Protein AF-Q4E579-F1 (afdb_monomer_lite)

Sequence (137 aa):
MILGAWSAVASCQWCTFSLLRATMLAFCVLNAACAFLFAWMMDSTEMVVFRIPAIEHKWDLRVKAMACRRAGLFFIFFFFLILLAPLWNLLRDTFRLFLFRLRFCARRNCRKVVLRDQRRPLRWKESDSEIEEMLGR

pLDDT: mean 83.95, std 13.28, range [53.28, 98.12]

Structure (mmCIF, N/CA/C/O backbone):
data_AF-Q4E579-F1
#
_entry.id   AF-Q4E579-F1
#
loop_
_atom_site.group_PDB
_atom_site.id
_atom_site.type_symbol
_atom_site.label_atom_id
_atom_site.label_alt_id
_atom_site.label_comp_id
_atom_site.label_asym_id
_atom_site.label_entity_id
_atom_site.label_seq_id
_atom_site.pdbx_PDB_ins_code
_atom_site.Cartn_x
_atom_site.Cartn_y
_atom_site.Cartn_z
_atom_site.occupancy
_atom_site.B_iso_or_equiv
_atom_site.auth_seq_id
_atom_site.auth_comp_id
_atom_site.auth_asym_id
_atom_site.auth_atom_id
_atom_site.pdbx_PDB_model_num
ATOM 1 N N . MET A 1 1 ? -41.416 -2.999 -2.709 1.00 62.84 1 MET A N 1
ATOM 2 C CA . MET A 1 1 ? -40.436 -2.667 -3.773 1.00 62.84 1 MET A CA 1
ATOM 3 C C . MET A 1 1 ? -39.195 -1.921 -3.277 1.00 62.84 1 MET A C 1
ATOM 5 O O . MET A 1 1 ? -38.135 -2.170 -3.827 1.00 62.84 1 MET A O 1
ATOM 9 N N . ILE A 1 2 ? -39.269 -1.068 -2.243 1.00 79.19 2 ILE A N 1
ATOM 10 C CA . ILE A 1 2 ? -38.123 -0.239 -1.809 1.00 79.19 2 ILE A CA 1
ATOM 11 C C . ILE A 1 2 ? -36.899 -1.076 -1.382 1.00 79.19 2 ILE A C 1
ATOM 13 O O . ILE A 1 2 ? -35.799 -0.783 -1.834 1.00 79.19 2 ILE A O 1
ATOM 17 N N . LEU A 1 3 ? -37.067 -2.155 -0.602 1.00 78.69 3 LEU A N 1
ATOM 18 C CA . LEU A 1 3 ? -35.937 -2.981 -0.131 1.00 78.69 3 LEU A CA 1
ATOM 19 C C . LEU A 1 3 ? -35.057 -3.550 -1.263 1.00 78.69 3 LEU A C 1
ATOM 21 O O . LEU A 1 3 ? -33.838 -3.582 -1.121 1.00 78.69 3 LEU A O 1
ATOM 25 N N . GLY A 1 4 ? -35.660 -3.960 -2.386 1.00 77.31 4 GLY A N 1
ATOM 26 C CA . GLY A 1 4 ? -34.923 -4.542 -3.516 1.00 77.31 4 GLY A CA 1
ATOM 27 C C . GLY A 1 4 ? -34.052 -3.527 -4.264 1.00 77.31 4 GLY A C 1
ATOM 28 O O . GLY A 1 4 ? -32.985 -3.876 -4.768 1.00 77.31 4 GLY A O 1
ATOM 29 N N . ALA A 1 5 ? -34.458 -2.252 -4.286 1.00 78.31 5 ALA A N 1
ATOM 30 C CA . ALA A 1 5 ? -33.648 -1.186 -4.871 1.00 78.31 5 ALA A CA 1
ATOM 31 C C . ALA A 1 5 ? -32.374 -0.934 -4.045 1.00 78.31 5 ALA A C 1
ATOM 33 O O . ALA A 1 5 ? -31.290 -0.795 -4.611 1.00 78.31 5 ALA A O 1
ATOM 34 N N . TRP A 1 6 ? -32.469 -0.959 -2.710 1.00 80.81 6 TRP A N 1
ATOM 35 C CA . TRP A 1 6 ? -31.309 -0.760 -1.831 1.00 80.81 6 TRP A CA 1
ATOM 36 C C . TRP A 1 6 ? -30.276 -1.885 -1.944 1.00 80.81 6 TRP A C 1
ATOM 38 O O . TRP A 1 6 ? -29.079 -1.600 -1.960 1.00 80.81 6 TRP A O 1
ATOM 48 N N . SER A 1 7 ? -30.703 -3.146 -2.081 1.00 79.25 7 SER A N 1
ATOM 49 C CA . SER A 1 7 ? -29.767 -4.265 -2.265 1.00 79.25 7 SER A CA 1
ATOM 50 C C . SER A 1 7 ? -29.006 -4.178 -3.588 1.00 79.25 7 SER A C 1
ATOM 52 O O . SER A 1 7 ? -27.804 -4.442 -3.618 1.00 79.25 7 SER A O 1
ATOM 54 N N . ALA A 1 8 ? -29.674 -3.760 -4.670 1.00 80.38 8 ALA A N 1
ATOM 55 C CA . ALA A 1 8 ? -29.031 -3.583 -5.971 1.00 80.38 8 ALA A CA 1
ATOM 56 C C . ALA A 1 8 ? -27.984 -2.452 -5.940 1.00 80.38 8 ALA A C 1
ATOM 58 O O . ALA A 1 8 ? -26.863 -2.632 -6.420 1.00 80.38 8 ALA A O 1
ATOM 59 N N . VAL A 1 9 ? -28.314 -1.317 -5.308 1.00 80.19 9 VAL A N 1
ATOM 60 C CA . VAL A 1 9 ? -27.379 -0.190 -5.140 1.00 80.19 9 VAL A CA 1
ATOM 61 C C . VAL A 1 9 ? -26.180 -0.591 -4.283 1.00 80.19 9 VAL A C 1
ATOM 63 O O . VAL A 1 9 ? -25.042 -0.318 -4.666 1.00 80.19 9 VAL A O 1
ATOM 66 N N . ALA A 1 10 ? -26.411 -1.287 -3.164 1.00 79.12 10 ALA A N 1
ATOM 67 C CA . ALA A 1 10 ? -25.335 -1.752 -2.297 1.00 79.12 10 ALA A CA 1
ATOM 68 C C . ALA A 1 10 ? -24.388 -2.701 -3.047 1.00 79.12 10 ALA A C 1
ATOM 70 O O . ALA A 1 10 ? -23.177 -2.492 -3.027 1.00 79.12 10 ALA A O 1
ATOM 71 N N . SER A 1 11 ? -24.920 -3.696 -3.767 1.00 80.12 11 SER A N 1
ATOM 72 C CA . SER A 1 11 ? -24.097 -4.631 -4.546 1.00 80.12 11 SER A CA 1
ATOM 73 C C . SER A 1 11 ? -23.243 -3.911 -5.592 1.00 80.12 11 SER A C 1
ATOM 75 O O . SER A 1 11 ? -22.065 -4.227 -5.742 1.00 80.12 11 SER A O 1
ATOM 77 N N . CYS A 1 12 ? -23.804 -2.910 -6.277 1.00 80.94 12 CYS A N 1
ATOM 78 C CA . CYS A 1 12 ? -23.068 -2.118 -7.260 1.00 80.94 12 CYS A CA 1
ATOM 79 C C . CYS A 1 12 ? -21.911 -1.333 -6.614 1.00 80.94 12 CYS A C 1
ATOM 81 O O . CYS A 1 12 ? -20.792 -1.354 -7.124 1.00 80.94 12 CYS A O 1
ATOM 83 N N . GLN A 1 13 ? -22.143 -0.709 -5.452 1.00 82.25 13 GLN A N 1
ATOM 84 C CA . GLN A 1 13 ? -21.100 0.007 -4.705 1.00 82.25 13 GLN A CA 1
ATOM 85 C C . GLN A 1 13 ? -19.973 -0.916 -4.222 1.00 82.25 13 GLN A C 1
ATOM 87 O O . GLN A 1 13 ? -18.801 -0.547 -4.284 1.00 82.25 13 GLN A O 1
ATOM 92 N N . TRP A 1 14 ? -20.303 -2.131 -3.776 1.00 80.75 14 TRP A N 1
ATOM 93 C CA . TRP A 1 14 ? -19.296 -3.123 -3.397 1.00 80.75 14 TRP A CA 1
ATOM 94 C C . TRP A 1 14 ? -18.440 -3.551 -4.593 1.00 80.75 14 TRP A C 1
ATOM 96 O O . TRP A 1 14 ? -17.214 -3.615 -4.475 1.00 80.75 14 TRP A O 1
ATOM 106 N N . CYS A 1 15 ? -19.059 -3.783 -5.755 1.00 82.31 15 CYS A N 1
ATOM 107 C CA . CYS A 1 15 ? -18.339 -4.123 -6.980 1.00 82.31 15 CYS A CA 1
ATOM 108 C C . CYS A 1 15 ? -17.401 -2.994 -7.432 1.00 82.31 15 CYS A C 1
ATOM 110 O O . CYS A 1 15 ? -16.233 -3.261 -7.721 1.00 82.31 15 CYS A O 1
ATOM 112 N N . THR A 1 16 ? -17.866 -1.740 -7.455 1.00 82.44 16 THR A N 1
ATOM 113 C CA . THR A 1 16 ? -17.032 -0.597 -7.871 1.00 82.44 16 THR A CA 1
ATOM 114 C C . THR A 1 16 ? -15.882 -0.350 -6.903 1.00 82.44 16 THR A C 1
ATOM 116 O O . THR A 1 16 ? -14.752 -0.139 -7.343 1.00 82.44 16 THR A O 1
ATOM 119 N N . PHE A 1 17 ? -16.126 -0.458 -5.594 1.00 85.19 17 PHE A N 1
ATOM 120 C CA . PHE A 1 17 ? -15.079 -0.351 -4.583 1.00 85.19 17 PHE A CA 1
ATOM 121 C C . PHE A 1 17 ? -14.033 -1.465 -4.723 1.00 85.19 17 PHE A C 1
ATOM 123 O O . PHE A 1 17 ? -12.832 -1.198 -4.666 1.00 85.19 17 PHE A O 1
ATOM 130 N N . SER A 1 18 ? -14.474 -2.705 -4.959 1.00 88.00 18 SER A N 1
ATOM 131 C CA . SER A 1 18 ? -13.577 -3.846 -5.158 1.00 88.00 18 SER A CA 1
ATOM 132 C C . SER A 1 18 ? -12.724 -3.691 -6.419 1.00 88.00 18 SER A C 1
ATOM 134 O O . SER A 1 18 ? -11.516 -3.931 -6.373 1.00 88.00 18 SER A O 1
ATOM 136 N N . LEU A 1 19 ? -13.323 -3.249 -7.529 1.00 91.56 19 LEU A N 1
ATOM 137 C CA . LEU A 1 19 ? -12.607 -3.028 -8.784 1.00 91.56 19 LEU A CA 1
ATOM 138 C C . LEU A 1 19 ? -11.583 -1.896 -8.649 1.00 91.56 19 LEU A C 1
ATOM 140 O O . LEU A 1 19 ? -10.418 -2.094 -8.978 1.00 91.56 19 LEU A O 1
ATOM 144 N N . LEU A 1 20 ? -11.990 -0.741 -8.110 1.00 92.00 20 LEU A N 1
ATOM 145 C CA . LEU A 1 20 ? -11.102 0.406 -7.893 1.00 92.00 20 LEU A CA 1
ATOM 146 C C . LEU A 1 20 ? -9.923 0.045 -6.984 1.00 92.00 20 LEU A C 1
ATOM 148 O O . LEU A 1 20 ? -8.787 0.457 -7.204 1.00 92.00 20 LEU A O 1
ATOM 152 N N . ARG A 1 21 ? -10.179 -0.754 -5.951 1.00 91.12 21 ARG A N 1
ATOM 153 C CA . ARG A 1 21 ? -9.133 -1.248 -5.062 1.00 91.12 21 ARG A CA 1
ATOM 154 C C . ARG A 1 21 ? -8.159 -2.166 -5.798 1.00 91.12 21 ARG A C 1
ATOM 156 O O . ARG A 1 21 ? -6.953 -2.014 -5.626 1.00 91.12 21 ARG A O 1
ATOM 163 N N . ALA A 1 22 ? -8.661 -3.102 -6.602 1.00 93.56 22 ALA A N 1
ATOM 164 C CA . ALA A 1 22 ? -7.822 -4.009 -7.377 1.00 93.56 22 ALA A CA 1
ATOM 165 C C . ALA A 1 22 ? -6.952 -3.252 -8.393 1.00 93.56 22 ALA A C 1
ATOM 167 O O . ALA A 1 22 ? -5.756 -3.525 -8.487 1.00 93.56 22 ALA A O 1
ATOM 168 N N . THR A 1 23 ? -7.512 -2.259 -9.094 1.00 97.19 23 THR A N 1
ATOM 169 C CA . THR A 1 23 ? -6.754 -1.434 -10.047 1.00 97.19 23 THR A CA 1
ATOM 170 C C . THR A 1 23 ? -5.695 -0.586 -9.352 1.00 97.19 23 THR A C 1
ATOM 172 O O . THR A 1 23 ? -4.570 -0.520 -9.839 1.00 97.19 23 THR A O 1
ATOM 175 N N . MET A 1 24 ? -5.998 -0.007 -8.186 1.00 96.44 24 MET A N 1
ATOM 176 C CA . MET A 1 24 ? -5.016 0.735 -7.388 1.00 96.44 24 MET A CA 1
ATOM 177 C C . MET A 1 24 ? -3.883 -0.165 -6.877 1.00 96.44 24 MET A C 1
ATOM 179 O O . MET A 1 24 ? -2.718 0.215 -6.956 1.00 96.44 24 MET A O 1
ATOM 183 N N . LEU A 1 25 ? -4.194 -1.378 -6.406 1.00 97.00 25 LEU A N 1
ATOM 184 C CA . LEU A 1 25 ? -3.173 -2.347 -5.994 1.00 97.00 25 LEU A CA 1
ATOM 185 C C . LEU A 1 25 ? -2.287 -2.762 -7.176 1.00 97.00 25 LEU A C 1
ATOM 187 O O . LEU A 1 25 ? -1.063 -2.741 -7.050 1.00 97.00 25 LEU A O 1
ATOM 191 N N . ALA A 1 26 ? -2.884 -3.080 -8.329 1.00 97.62 26 ALA A N 1
ATOM 192 C CA . ALA A 1 26 ? -2.145 -3.413 -9.546 1.00 97.62 26 ALA A CA 1
ATOM 193 C C . ALA A 1 26 ? -1.259 -2.245 -10.007 1.00 97.62 26 ALA A C 1
ATOM 195 O O . ALA A 1 26 ? -0.090 -2.449 -10.330 1.00 97.62 26 ALA A O 1
ATOM 196 N N . PHE A 1 27 ? -1.780 -1.016 -9.961 1.00 97.75 27 PHE A N 1
ATOM 197 C CA . PHE A 1 27 ? -1.025 0.196 -10.259 1.00 97.75 27 PHE A CA 1
ATOM 198 C C . PHE A 1 27 ? 0.180 0.354 -9.325 1.00 97.75 27 PHE A C 1
ATOM 200 O O . PHE A 1 27 ? 1.288 0.585 -9.807 1.00 97.75 27 PHE A O 1
ATOM 207 N N . CYS A 1 28 ? 0.012 0.179 -8.010 1.00 97.94 28 CYS A N 1
ATOM 208 C CA . CYS A 1 28 ? 1.127 0.238 -7.062 1.00 97.94 28 CYS A CA 1
ATOM 209 C C . CYS A 1 28 ? 2.188 -0.834 -7.346 1.00 97.94 28 CYS A C 1
ATOM 211 O O . CYS A 1 28 ? 3.375 -0.515 -7.350 1.00 97.94 28 CYS A O 1
ATOM 213 N N . VAL A 1 29 ? 1.780 -2.079 -7.618 1.00 97.69 29 VAL A N 1
ATOM 214 C CA . VAL A 1 29 ? 2.710 -3.180 -7.926 1.00 97.69 29 VAL A CA 1
ATOM 215 C C . VAL A 1 29 ? 3.496 -2.895 -9.204 1.00 97.69 29 VAL A C 1
ATOM 217 O O . VAL A 1 29 ? 4.721 -2.999 -9.196 1.00 97.69 29 VAL A O 1
ATOM 220 N N . LEU A 1 30 ? 2.817 -2.485 -10.279 1.00 98.12 30 LEU 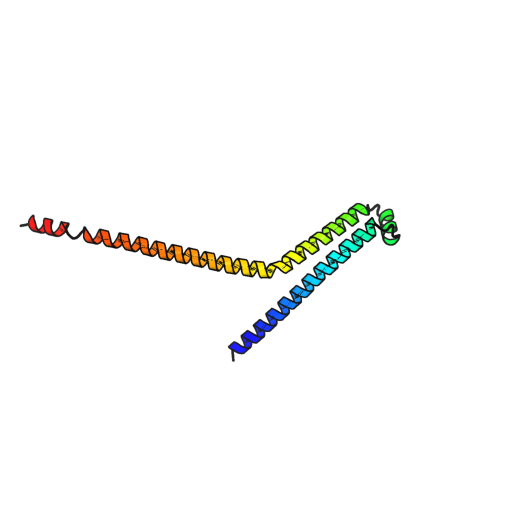A N 1
ATOM 221 C CA . LEU A 1 30 ? 3.463 -2.156 -11.550 1.00 98.12 30 LEU A CA 1
ATOM 222 C C . LEU A 1 30 ? 4.441 -0.989 -11.397 1.00 98.12 30 LEU A C 1
ATOM 224 O O . LEU A 1 30 ? 5.575 -1.086 -11.854 1.00 98.12 30 LEU A O 1
ATOM 228 N N . ASN A 1 31 ? 4.049 0.087 -10.712 1.00 98.00 31 ASN A N 1
ATOM 229 C CA . ASN A 1 31 ? 4.937 1.230 -10.501 1.00 98.00 31 ASN A CA 1
ATOM 230 C C . ASN A 1 31 ? 6.131 0.883 -9.609 1.00 98.00 31 ASN A C 1
ATOM 232 O O . ASN A 1 31 ? 7.244 1.315 -9.901 1.00 98.00 31 ASN A O 1
ATOM 236 N N . ALA A 1 32 ? 5.931 0.083 -8.557 1.00 97.88 32 ALA A N 1
ATOM 237 C CA . ALA A 1 32 ? 7.031 -0.405 -7.735 1.00 97.88 32 ALA A CA 1
ATOM 238 C C . ALA A 1 32 ? 8.011 -1.234 -8.578 1.00 97.88 32 ALA A C 1
ATOM 240 O O . ALA A 1 32 ? 9.206 -0.943 -8.582 1.00 97.88 32 ALA A O 1
ATOM 241 N N . ALA A 1 33 ? 7.507 -2.211 -9.339 1.00 97.88 33 ALA A N 1
ATOM 242 C CA . ALA A 1 33 ? 8.318 -3.058 -10.208 1.00 97.88 33 ALA A CA 1
ATOM 243 C C . ALA A 1 33 ? 9.087 -2.235 -11.252 1.00 97.88 33 ALA A C 1
ATOM 245 O O . ALA A 1 33 ? 10.306 -2.364 -11.346 1.00 97.88 33 ALA A O 1
ATOM 246 N N . CYS A 1 34 ? 8.413 -1.335 -11.971 1.00 97.94 34 CYS A N 1
ATOM 247 C CA . CYS A 1 34 ? 9.051 -0.440 -12.935 1.00 97.94 34 CYS A CA 1
ATOM 248 C C . CYS A 1 34 ? 10.122 0.435 -12.275 1.00 97.94 34 CYS A C 1
ATOM 250 O O . CYS A 1 34 ? 11.218 0.554 -12.811 1.00 97.94 34 CYS A O 1
ATOM 252 N N . ALA A 1 35 ? 9.856 1.009 -11.099 1.00 96.94 35 ALA A N 1
ATOM 253 C CA . ALA A 1 35 ? 10.828 1.838 -10.391 1.00 96.94 35 ALA A CA 1
ATOM 254 C C . ALA A 1 35 ? 12.086 1.047 -9.990 1.00 96.94 35 ALA A C 1
ATOM 256 O O . ALA A 1 35 ? 13.203 1.541 -10.157 1.00 96.94 35 ALA A O 1
ATOM 257 N N . PHE A 1 36 ? 11.933 -0.195 -9.516 1.00 96.00 36 PHE A N 1
ATOM 258 C CA . PHE A 1 36 ? 13.076 -1.064 -9.222 1.00 96.00 36 PHE A CA 1
ATOM 259 C C . PHE A 1 36 ? 13.811 -1.514 -10.482 1.00 96.00 36 PHE A C 1
ATOM 261 O O . PHE A 1 36 ? 15.038 -1.528 -10.466 1.00 96.00 36 PHE A O 1
ATOM 268 N N . LEU A 1 37 ? 13.100 -1.818 -11.571 1.00 95.25 37 LEU A N 1
ATOM 269 C CA . LEU A 1 37 ? 13.716 -2.143 -12.857 1.00 95.25 37 LEU A CA 1
ATOM 270 C C . LEU A 1 37 ? 14.512 -0.958 -13.404 1.00 95.25 37 LEU A C 1
ATOM 272 O O . LEU A 1 37 ? 15.656 -1.139 -13.799 1.00 95.25 37 LEU A O 1
ATOM 276 N N . PHE A 1 38 ? 13.971 0.262 -13.363 1.00 94.25 38 PHE A N 1
ATOM 277 C CA . PHE A 1 38 ? 14.702 1.462 -13.770 1.00 94.25 38 PHE A CA 1
ATOM 278 C C . PHE A 1 38 ? 15.926 1.713 -12.893 1.00 94.25 38 PHE A C 1
ATOM 280 O O . PHE A 1 38 ? 17.000 1.986 -13.420 1.00 94.25 38 PHE A O 1
ATOM 287 N N . ALA A 1 39 ? 15.798 1.580 -11.570 1.00 94.25 39 ALA A N 1
ATOM 288 C CA . ALA A 1 39 ? 16.941 1.694 -10.669 1.00 94.25 39 ALA A CA 1
ATOM 289 C C . ALA A 1 39 ? 18.007 0.627 -10.947 1.00 94.25 39 ALA A C 1
ATOM 291 O O . ALA A 1 39 ? 19.195 0.933 -10.956 1.00 94.25 39 ALA A O 1
ATOM 292 N N . TRP A 1 40 ? 17.589 -0.617 -11.183 1.00 93.38 40 TRP A N 1
ATOM 293 C CA . TRP A 1 40 ? 18.487 -1.721 -11.498 1.00 93.38 40 TRP A CA 1
ATOM 294 C C . TRP A 1 40 ? 19.192 -1.512 -12.836 1.00 93.38 40 TRP A C 1
ATOM 296 O O . TRP A 1 40 ? 20.408 -1.658 -12.899 1.00 93.38 40 TRP A O 1
ATOM 306 N N . MET A 1 41 ? 18.463 -1.099 -13.875 1.00 92.12 41 MET A N 1
ATOM 307 C CA . MET A 1 41 ? 19.047 -0.755 -15.169 1.00 92.12 41 MET A CA 1
ATOM 308 C C . MET A 1 41 ? 20.047 0.396 -15.033 1.00 92.12 41 MET A C 1
ATOM 310 O O . MET A 1 41 ? 21.153 0.282 -15.546 1.00 92.12 41 MET A O 1
ATOM 314 N N . MET A 1 42 ? 19.722 1.461 -14.295 1.00 90.00 42 MET A N 1
ATOM 315 C CA . MET A 1 42 ? 20.655 2.574 -14.076 1.00 90.00 42 MET A CA 1
ATOM 316 C C . MET A 1 42 ? 21.930 2.164 -13.321 1.00 90.00 42 MET A C 1
ATOM 318 O O . MET A 1 42 ? 22.992 2.706 -13.608 1.00 90.00 42 MET A O 1
ATOM 322 N N . ASP A 1 43 ? 21.838 1.224 -12.376 1.00 88.69 43 ASP A N 1
ATOM 323 C CA . ASP A 1 43 ? 22.987 0.802 -11.565 1.00 88.69 43 ASP A CA 1
ATOM 324 C C . ASP A 1 43 ? 23.826 -0.309 -12.204 1.00 88.69 43 ASP A C 1
ATOM 326 O O . ASP A 1 43 ? 25.045 -0.321 -12.057 1.00 88.69 43 ASP A O 1
ATOM 330 N N . SER A 1 44 ? 23.180 -1.283 -12.846 1.00 86.31 44 SER A N 1
ATOM 331 C CA . SER A 1 44 ? 23.844 -2.495 -13.351 1.00 86.31 44 SER A CA 1
ATOM 332 C C . SER A 1 44 ? 24.236 -2.385 -14.810 1.00 86.31 44 SER A C 1
ATOM 334 O O . SER A 1 44 ? 25.148 -3.078 -15.251 1.00 86.31 44 SER A O 1
ATOM 336 N N . THR A 1 45 ? 23.533 -1.554 -15.577 1.00 76.50 45 THR A N 1
ATOM 337 C CA . THR A 1 45 ? 23.768 -1.457 -17.010 1.00 76.50 45 THR A CA 1
ATOM 338 C C . THR A 1 45 ? 24.330 -0.086 -17.339 1.00 76.50 45 THR A C 1
ATOM 340 O O . THR A 1 45 ? 23.677 0.934 -17.138 1.00 76.50 45 THR A O 1
ATOM 343 N N . GLU A 1 46 ? 25.522 -0.049 -17.932 1.00 73.31 46 GLU A N 1
ATOM 344 C CA . GLU A 1 46 ? 26.025 1.143 -18.624 1.00 73.31 46 GLU A CA 1
ATOM 345 C C . GLU A 1 46 ? 25.283 1.346 -19.959 1.00 73.31 46 GLU A C 1
ATOM 347 O O . GLU A 1 46 ? 25.881 1.630 -20.998 1.00 73.31 46 GLU A O 1
ATOM 352 N N . MET A 1 47 ? 23.959 1.147 -19.960 1.00 81.94 47 MET A N 1
ATOM 353 C CA . MET A 1 47 ? 23.147 1.282 -21.155 1.00 81.94 47 MET A CA 1
ATOM 354 C C . MET A 1 47 ? 23.291 2.698 -21.705 1.00 81.94 47 MET A C 1
ATOM 356 O O . MET A 1 47 ? 23.061 3.695 -21.015 1.00 81.94 47 MET A O 1
ATOM 360 N N . VAL A 1 48 ? 23.634 2.769 -22.992 1.00 85.12 48 VAL A N 1
ATOM 361 C CA . VAL A 1 48 ? 23.871 4.018 -23.727 1.00 85.12 48 VAL A CA 1
ATOM 362 C C . VAL A 1 48 ? 22.676 4.974 -23.606 1.00 85.12 48 VAL A C 1
ATOM 364 O O . VAL A 1 48 ? 22.868 6.181 -23.483 1.00 85.12 48 VAL A O 1
ATOM 367 N N . VAL A 1 49 ? 21.456 4.426 -23.525 1.00 87.69 49 VAL A N 1
ATOM 368 C CA . VAL A 1 49 ? 20.196 5.173 -23.357 1.00 87.69 49 VAL A CA 1
ATOM 369 C C . VAL A 1 49 ? 20.180 6.034 -22.089 1.00 87.69 49 VAL A C 1
ATOM 371 O O . VAL A 1 49 ? 19.657 7.142 -22.119 1.00 87.69 49 VAL A O 1
ATOM 374 N N . PHE A 1 50 ? 20.774 5.570 -20.985 1.00 87.50 50 PHE A N 1
ATOM 375 C CA . PHE A 1 50 ? 20.883 6.365 -19.756 1.00 87.50 50 PHE A CA 1
ATOM 376 C C . PHE A 1 50 ? 22.166 7.196 -19.718 1.00 87.50 50 PHE A C 1
ATOM 378 O O . PHE A 1 50 ? 22.181 8.277 -19.132 1.00 87.50 50 PHE A O 1
ATOM 385 N N . ARG A 1 51 ? 23.235 6.723 -20.369 1.00 85.75 51 ARG A N 1
ATOM 386 C CA . ARG A 1 51 ? 24.547 7.376 -20.348 1.00 85.75 51 ARG A CA 1
ATOM 387 C C . ARG A 1 51 ? 24.587 8.673 -21.156 1.00 85.75 51 ARG A C 1
ATOM 389 O O . ARG A 1 51 ? 25.165 9.639 -20.669 1.00 85.75 51 ARG A O 1
ATOM 396 N N . ILE A 1 52 ? 23.983 8.716 -22.349 1.00 88.81 52 ILE A N 1
ATOM 397 C CA . ILE A 1 52 ? 23.994 9.929 -23.189 1.00 88.81 52 ILE A CA 1
ATOM 398 C C . ILE A 1 52 ? 23.323 11.106 -22.453 1.00 88.81 52 ILE A C 1
ATOM 400 O O . ILE A 1 52 ? 24.011 12.104 -22.230 1.00 88.81 52 ILE A O 1
ATOM 404 N N . PRO A 1 53 ? 22.070 10.990 -21.955 1.00 88.06 53 PRO A N 1
ATOM 405 C CA . PRO A 1 53 ? 21.436 12.078 -21.208 1.00 88.06 53 PRO A CA 1
ATOM 406 C C . PRO A 1 53 ? 22.157 12.396 -19.896 1.00 88.06 53 PRO A C 1
ATOM 408 O O . PRO A 1 53 ? 22.178 13.546 -19.462 1.00 88.06 53 PRO A O 1
ATOM 411 N N . ALA A 1 54 ? 22.761 11.394 -19.246 1.00 89.50 54 ALA A N 1
ATOM 412 C CA . ALA A 1 54 ? 23.522 11.622 -18.024 1.00 89.50 54 ALA A CA 1
ATOM 413 C C . ALA A 1 54 ? 24.772 12.475 -18.262 1.00 89.50 54 ALA A C 1
ATOM 415 O O . ALA A 1 54 ? 25.059 13.355 -17.455 1.00 89.50 54 ALA A O 1
ATOM 416 N N . ILE A 1 55 ? 25.490 12.262 -19.368 1.00 90.94 55 ILE A N 1
ATOM 417 C CA . ILE A 1 55 ? 26.646 13.089 -19.736 1.00 90.94 55 ILE A CA 1
ATOM 418 C C . ILE A 1 55 ? 26.181 14.485 -20.162 1.00 90.94 55 ILE A C 1
ATOM 420 O O . ILE A 1 55 ? 26.720 15.478 -19.673 1.00 90.94 55 ILE A O 1
ATOM 424 N N . GLU A 1 56 ? 25.158 14.565 -21.016 1.00 94.75 56 GLU A N 1
ATOM 425 C CA . GLU A 1 56 ? 24.627 15.829 -21.541 1.00 94.75 56 GLU A CA 1
ATOM 426 C C . GLU A 1 56 ? 24.108 16.748 -20.425 1.00 94.75 56 GLU A C 1
ATOM 428 O O . GLU A 1 56 ? 24.437 17.933 -20.378 1.00 94.75 56 GLU A O 1
ATOM 433 N N . HIS A 1 57 ? 23.368 16.191 -19.465 1.00 92.81 57 HIS A N 1
ATOM 434 C CA . HIS A 1 57 ? 22.808 16.944 -18.342 1.00 92.81 57 HIS A CA 1
ATOM 435 C C . HIS A 1 57 ? 23.651 16.889 -17.063 1.00 92.81 57 HIS A C 1
ATOM 437 O O . HIS A 1 57 ? 23.211 17.390 -16.024 1.00 92.81 57 HIS A O 1
ATOM 443 N N . LYS A 1 58 ? 24.849 16.286 -17.111 1.00 92.19 58 LYS A N 1
ATOM 444 C CA . LYS A 1 58 ? 25.724 16.059 -15.944 1.00 92.19 58 LYS A CA 1
ATOM 445 C C . LYS A 1 58 ? 24.980 15.415 -14.765 1.00 92.19 58 LYS A C 1
ATOM 447 O O . LYS A 1 58 ? 25.186 15.780 -13.607 1.00 92.19 58 LYS A O 1
ATOM 452 N N . TRP A 1 59 ? 24.064 14.492 -15.052 1.00 89.50 59 TRP A N 1
ATOM 453 C CA . TRP A 1 59 ? 23.320 13.784 -14.019 1.00 89.50 59 TRP A CA 1
ATOM 454 C C . TRP A 1 59 ? 24.157 12.668 -13.414 1.00 89.50 59 TRP A C 1
ATOM 456 O O . TRP A 1 59 ? 24.744 11.852 -14.121 1.00 89.50 59 TRP A O 1
ATOM 466 N N . ASP A 1 60 ? 24.120 12.575 -12.089 1.00 90.88 60 ASP A N 1
ATOM 467 C CA . ASP A 1 60 ? 24.604 11.396 -11.389 1.00 90.88 60 ASP A CA 1
ATOM 468 C C . ASP A 1 60 ? 23.534 10.292 -11.438 1.00 90.88 60 ASP A C 1
ATOM 470 O O . ASP A 1 60 ? 22.485 10.368 -10.780 1.00 90.88 60 ASP A O 1
ATOM 474 N N . LEU A 1 61 ? 23.801 9.257 -12.239 1.00 89.75 61 LEU A N 1
ATOM 475 C CA . LEU A 1 61 ? 22.920 8.099 -12.390 1.00 89.75 61 LEU A CA 1
ATOM 476 C C . LEU A 1 61 ? 22.687 7.369 -11.064 1.00 89.75 61 LEU A C 1
ATOM 478 O O . LEU A 1 61 ? 21.574 6.900 -10.834 1.00 89.75 61 LEU A O 1
ATOM 482 N N . ARG A 1 62 ? 23.665 7.346 -10.147 1.00 90.06 62 ARG A N 1
ATOM 483 C CA . ARG A 1 62 ? 23.510 6.684 -8.840 1.00 90.06 62 ARG A CA 1
ATOM 484 C C . ARG A 1 62 ? 22.478 7.397 -7.977 1.00 90.06 62 ARG A C 1
ATOM 486 O O . ARG A 1 62 ? 21.651 6.759 -7.323 1.00 90.06 62 ARG A O 1
ATOM 493 N N . VAL A 1 63 ? 22.482 8.730 -8.004 1.00 93.31 63 VAL A N 1
ATOM 494 C CA . VAL A 1 63 ? 21.498 9.548 -7.279 1.00 93.31 63 VAL A CA 1
ATOM 495 C C . VAL A 1 63 ? 20.093 9.317 -7.843 1.00 93.31 63 VAL A C 1
ATOM 497 O O . VAL A 1 63 ? 19.138 9.138 -7.083 1.00 93.31 63 VAL A O 1
ATOM 500 N N . LYS A 1 64 ? 19.954 9.251 -9.173 1.00 91.88 64 LYS A N 1
ATOM 501 C CA . LYS A 1 64 ? 18.673 8.968 -9.843 1.00 91.88 64 LYS A CA 1
ATOM 50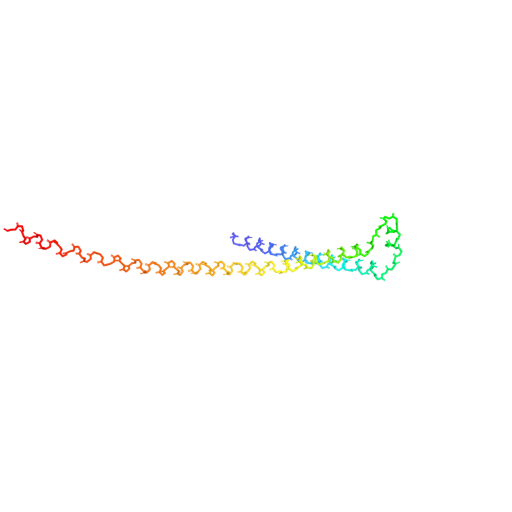2 C C . LYS A 1 64 ? 18.179 7.543 -9.584 1.00 91.88 64 LYS A C 1
ATOM 504 O O . LYS A 1 64 ? 16.993 7.360 -9.300 1.00 91.88 64 LYS A O 1
ATOM 509 N N . ALA A 1 65 ? 19.068 6.554 -9.596 1.00 93.56 65 ALA A N 1
ATOM 510 C CA . ALA A 1 65 ? 18.743 5.177 -9.245 1.00 93.56 65 ALA A CA 1
ATOM 511 C C . ALA A 1 65 ? 18.259 5.073 -7.792 1.00 93.56 65 ALA A C 1
ATOM 513 O O . ALA A 1 65 ? 17.232 4.448 -7.519 1.00 93.56 65 ALA A O 1
ATOM 514 N N . MET A 1 66 ? 18.926 5.758 -6.856 1.00 95.25 66 MET A N 1
ATOM 515 C CA . MET A 1 66 ? 18.483 5.831 -5.462 1.00 95.25 66 MET A CA 1
ATOM 516 C C . MET A 1 66 ? 17.104 6.495 -5.329 1.00 95.25 66 MET A C 1
ATOM 518 O O . MET A 1 66 ? 16.263 6.009 -4.569 1.00 95.25 66 MET A O 1
ATOM 522 N N . ALA A 1 67 ? 16.836 7.560 -6.089 1.00 96.06 67 ALA A N 1
ATOM 523 C CA . ALA A 1 67 ? 15.517 8.189 -6.130 1.00 96.06 67 ALA A CA 1
ATOM 524 C C . ALA A 1 67 ? 14.437 7.231 -6.666 1.00 96.06 67 ALA A C 1
ATOM 526 O O . ALA A 1 67 ? 13.368 7.131 -6.063 1.00 96.06 67 ALA A O 1
ATOM 527 N N . CYS A 1 68 ? 14.729 6.462 -7.722 1.00 95.75 68 CYS A N 1
ATOM 528 C CA . CYS A 1 68 ? 13.825 5.424 -8.229 1.00 95.75 68 CYS A CA 1
ATOM 529 C C . CYS A 1 68 ? 13.554 4.331 -7.188 1.00 95.75 68 CYS A C 1
ATOM 531 O O . CYS A 1 68 ? 12.398 3.979 -6.969 1.00 95.75 68 CYS A O 1
ATOM 533 N N . ARG A 1 69 ? 14.573 3.849 -6.462 1.00 96.81 69 ARG A N 1
ATOM 534 C CA . ARG A 1 69 ? 14.361 2.892 -5.358 1.00 96.81 69 ARG A CA 1
ATOM 535 C C . ARG A 1 69 ? 13.439 3.452 -4.283 1.00 96.81 69 ARG A C 1
ATOM 537 O O . ARG A 1 69 ? 12.529 2.759 -3.838 1.00 96.81 69 ARG A O 1
ATOM 544 N N . ARG A 1 70 ? 13.650 4.709 -3.878 1.00 96.88 70 ARG A N 1
ATOM 545 C CA . ARG A 1 70 ? 12.785 5.381 -2.897 1.00 96.88 70 ARG A CA 1
ATOM 546 C C . ARG A 1 70 ? 11.350 5.501 -3.406 1.00 96.88 70 ARG A C 1
ATOM 548 O O . ARG A 1 70 ? 10.433 5.193 -2.654 1.00 96.88 70 ARG A O 1
ATOM 555 N N . ALA A 1 71 ? 11.150 5.871 -4.671 1.00 97.19 71 ALA A N 1
ATOM 556 C CA . ALA A 1 71 ? 9.825 5.883 -5.291 1.00 97.19 71 ALA A CA 1
ATOM 557 C C . ALA A 1 71 ? 9.167 4.492 -5.252 1.00 97.19 71 ALA A C 1
ATOM 559 O O . ALA A 1 71 ? 8.016 4.372 -4.838 1.00 97.19 71 ALA A O 1
ATOM 560 N N . GLY A 1 72 ? 9.915 3.432 -5.579 1.00 97.69 72 GLY A N 1
ATOM 561 C CA . GLY A 1 72 ? 9.449 2.048 -5.459 1.00 97.69 72 GLY A CA 1
ATOM 562 C C . GLY A 1 72 ? 9.013 1.680 -4.036 1.00 97.69 72 GLY A C 1
ATOM 563 O O . GLY A 1 72 ? 7.941 1.104 -3.851 1.00 97.69 72 GLY A O 1
ATOM 564 N N . LEU A 1 73 ? 9.782 2.082 -3.017 1.00 97.25 73 LEU A N 1
ATOM 565 C CA . LEU A 1 73 ? 9.416 1.888 -1.608 1.00 97.25 73 LEU A CA 1
ATOM 566 C C . LEU A 1 73 ? 8.129 2.634 -1.224 1.00 97.25 73 LEU A C 1
ATOM 568 O O . LEU A 1 73 ? 7.307 2.076 -0.499 1.00 97.25 73 LEU A O 1
ATOM 572 N N . PHE A 1 74 ? 7.913 3.853 -1.729 1.00 97.62 74 PHE A N 1
ATOM 573 C CA . PHE A 1 74 ? 6.654 4.572 -1.508 1.00 97.62 74 PHE A CA 1
ATOM 574 C C . PHE A 1 74 ? 5.459 3.836 -2.122 1.00 97.62 74 PHE A C 1
ATOM 576 O O . PHE A 1 74 ? 4.422 3.723 -1.472 1.00 97.62 74 PHE A O 1
ATOM 583 N N . PHE A 1 75 ? 5.597 3.272 -3.325 1.00 97.69 75 PHE A N 1
ATOM 584 C CA . PHE A 1 75 ? 4.531 2.463 -3.924 1.00 97.69 75 PHE A CA 1
ATOM 585 C C . PHE A 1 75 ? 4.252 1.174 -3.144 1.00 97.69 75 PHE A C 1
ATOM 587 O O . PHE A 1 75 ? 3.087 0.812 -2.988 1.00 97.69 75 PHE A O 1
ATOM 594 N N . ILE A 1 76 ? 5.280 0.522 -2.591 1.00 97.25 76 ILE A N 1
ATOM 595 C CA . ILE A 1 76 ? 5.107 -0.621 -1.678 1.00 97.25 76 ILE A CA 1
ATOM 596 C C . ILE A 1 76 ? 4.363 -0.189 -0.407 1.00 97.25 76 ILE A C 1
ATOM 598 O O . ILE A 1 76 ? 3.432 -0.861 0.035 1.00 97.25 76 ILE A O 1
ATOM 602 N N . PHE A 1 77 ? 4.733 0.949 0.176 1.00 97.62 77 PHE A N 1
ATOM 603 C CA . PHE A 1 77 ? 4.049 1.483 1.348 1.00 97.62 77 PHE A CA 1
ATOM 604 C C . PHE A 1 77 ? 2.571 1.786 1.055 1.00 97.62 77 PHE A C 1
ATOM 606 O O . PHE A 1 77 ? 1.695 1.355 1.807 1.00 97.62 77 PHE A O 1
ATOM 613 N N . PHE A 1 78 ? 2.269 2.445 -0.069 1.00 96.75 78 PHE A N 1
ATOM 614 C CA . PHE A 1 78 ? 0.889 2.680 -0.499 1.00 96.75 78 PHE A CA 1
ATOM 615 C C . PHE A 1 78 ? 0.129 1.382 -0.765 1.00 96.75 78 PHE A C 1
ATOM 617 O O . PHE A 1 78 ? -1.033 1.279 -0.375 1.00 96.75 78 PHE A O 1
ATOM 624 N N . PHE A 1 79 ? 0.777 0.373 -1.351 1.00 96.81 79 PHE A N 1
ATOM 625 C CA . PHE A 1 79 ? 0.188 -0.951 -1.525 1.00 96.81 79 PHE A CA 1
ATOM 626 C C . PHE A 1 79 ? -0.269 -1.534 -0.183 1.00 96.81 79 PHE A C 1
ATOM 628 O O . PHE A 1 79 ? -1.420 -1.952 -0.065 1.00 96.81 79 PHE A O 1
ATOM 635 N N . PHE A 1 80 ? 0.579 -1.495 0.851 1.00 96.94 80 PHE A N 1
ATOM 636 C CA . PHE A 1 80 ? 0.203 -1.965 2.186 1.00 96.94 80 PHE A CA 1
ATOM 637 C C . PHE A 1 80 ? -0.905 -1.125 2.818 1.00 96.94 80 PHE A C 1
ATOM 639 O O . PHE A 1 80 ? -1.820 -1.694 3.408 1.00 96.94 80 PHE A O 1
ATOM 646 N N . LEU A 1 81 ? -0.879 0.202 2.671 1.00 95.12 81 LEU A N 1
ATOM 647 C CA . LEU A 1 81 ? -1.957 1.062 3.167 1.00 95.12 81 LEU A CA 1
ATOM 648 C C . LEU A 1 81 ? -3.299 0.721 2.519 1.00 95.12 81 LEU A C 1
ATOM 650 O O . LEU A 1 81 ? -4.298 0.564 3.221 1.00 95.12 81 LEU A O 1
ATOM 654 N N . ILE A 1 82 ? -3.324 0.558 1.193 1.00 94.12 82 ILE A N 1
ATOM 655 C CA . ILE A 1 82 ? -4.530 0.150 0.474 1.00 94.12 82 ILE A CA 1
ATOM 656 C C . ILE A 1 82 ? -4.938 -1.235 0.970 1.00 94.12 82 ILE A C 1
ATOM 658 O O . ILE A 1 82 ? -6.079 -1.409 1.389 1.00 94.12 82 ILE A O 1
ATOM 662 N N . LEU A 1 83 ? -4.022 -2.204 1.020 1.00 92.75 83 LEU A N 1
ATOM 663 C CA . LEU A 1 83 ? -4.306 -3.567 1.468 1.00 92.75 83 LEU A CA 1
ATOM 664 C C . LEU A 1 83 ? -4.902 -3.609 2.889 1.00 92.75 83 LEU A C 1
ATOM 666 O O . LEU A 1 83 ? -5.894 -4.301 3.118 1.00 92.75 83 LEU A O 1
ATOM 670 N N . LEU A 1 84 ? -4.375 -2.810 3.814 1.00 93.06 84 LEU A N 1
ATOM 671 C CA . LEU A 1 84 ? -4.787 -2.782 5.218 1.00 93.06 84 LEU A CA 1
ATOM 672 C C . LEU A 1 84 ? -6.001 -1.882 5.496 1.00 93.06 84 LEU A C 1
ATOM 674 O O . LEU A 1 84 ? -6.640 -2.056 6.530 1.00 93.06 84 LEU A O 1
ATOM 678 N N . ALA A 1 85 ? -6.379 -0.969 4.596 1.00 90.75 85 ALA A N 1
ATOM 679 C CA . ALA A 1 85 ? -7.508 -0.051 4.791 1.00 90.75 85 ALA A CA 1
ATOM 680 C C . ALA A 1 85 ? -8.828 -0.712 5.274 1.00 90.75 85 ALA A C 1
ATOM 682 O O . ALA A 1 85 ? -9.408 -0.223 6.246 1.00 90.75 85 ALA A O 1
ATOM 683 N N . PRO A 1 86 ? -9.327 -1.820 4.683 1.00 86.31 86 PRO A N 1
ATOM 684 C CA . PRO A 1 86 ? -10.557 -2.463 5.151 1.00 86.31 86 PRO A CA 1
ATOM 685 C C . PRO A 1 86 ? -10.387 -3.115 6.525 1.00 86.31 86 PRO A C 1
ATOM 687 O O . PRO A 1 86 ? -11.297 -3.042 7.347 1.00 86.31 86 PRO A O 1
ATOM 690 N N . LEU A 1 87 ? -9.216 -3.696 6.803 1.00 86.50 87 LEU A N 1
ATOM 691 C CA . LEU A 1 87 ? -8.894 -4.261 8.115 1.00 86.50 87 LEU A CA 1
ATOM 692 C C . LEU A 1 87 ? -8.852 -3.166 9.182 1.00 86.50 87 LEU A C 1
ATOM 694 O O . LEU A 1 87 ? -9.369 -3.350 10.280 1.00 86.50 87 LEU A O 1
ATOM 698 N N . TRP A 1 88 ? -8.299 -2.001 8.842 1.00 87.12 88 TRP A N 1
ATOM 699 C CA . TRP A 1 88 ? -8.267 -0.846 9.730 1.00 87.12 88 TRP A CA 1
ATOM 700 C C . TRP A 1 88 ? -9.670 -0.335 10.064 1.00 87.12 88 TRP A C 1
ATOM 702 O O . TRP A 1 88 ? -9.956 -0.044 11.225 1.00 87.12 88 TRP A O 1
ATOM 712 N N . ASN A 1 89 ? -10.569 -0.284 9.078 1.00 85.31 89 ASN A N 1
ATOM 713 C CA . ASN A 1 89 ? -11.966 0.088 9.307 1.00 85.31 89 ASN A CA 1
ATOM 714 C C . ASN A 1 89 ? -12.678 -0.928 10.213 1.00 85.31 89 ASN A C 1
ATOM 716 O O . ASN A 1 89 ? -13.298 -0.529 11.196 1.00 85.31 89 ASN A O 1
ATOM 720 N N . LEU A 1 90 ? -12.496 -2.229 9.964 1.00 82.50 90 LEU A N 1
ATOM 721 C CA . LEU A 1 90 ? -13.039 -3.300 10.810 1.00 82.50 90 LEU A CA 1
ATOM 722 C C . LEU A 1 90 ? -12.546 -3.197 12.260 1.00 82.50 90 LEU A C 1
ATOM 724 O O . LEU A 1 90 ? -13.343 -3.270 13.200 1.00 82.50 90 LEU A O 1
ATOM 728 N N . LEU A 1 91 ? -11.242 -2.988 12.455 1.00 86.00 91 LEU A N 1
ATOM 729 C CA . LEU A 1 91 ? -10.641 -2.811 13.778 1.00 86.00 91 LEU A CA 1
ATOM 730 C C . LEU A 1 91 ? -11.181 -1.560 14.475 1.00 86.00 91 LEU A C 1
ATOM 732 O O . LEU A 1 91 ? -11.531 -1.613 15.654 1.00 86.00 91 LEU A O 1
ATOM 736 N N . ARG A 1 92 ? -11.299 -0.444 13.748 1.00 86.81 92 ARG A N 1
ATOM 737 C CA . ARG A 1 92 ? -11.815 0.821 14.279 1.00 86.81 92 ARG A CA 1
ATOM 738 C C . ARG A 1 92 ? -13.275 0.708 14.705 1.00 86.81 92 ARG A C 1
ATOM 740 O O . ARG A 1 92 ? -13.627 1.201 15.779 1.00 86.81 92 ARG A O 1
ATOM 747 N N . ASP A 1 93 ? -14.106 0.053 13.903 1.00 87.75 93 ASP A N 1
ATOM 748 C CA . ASP A 1 93 ? -15.522 -0.146 14.207 1.00 87.75 93 ASP A CA 1
ATOM 749 C C . ASP A 1 93 ? -15.700 -1.094 15.394 1.00 87.75 93 ASP A C 1
ATOM 751 O O . ASP A 1 93 ? -16.443 -0.788 16.331 1.00 87.75 93 ASP A O 1
ATOM 755 N N . THR A 1 94 ? -14.925 -2.180 15.435 1.00 88.12 94 THR A N 1
ATOM 756 C CA . THR A 1 94 ? -14.899 -3.109 16.575 1.00 88.12 94 THR A CA 1
ATOM 757 C C . THR A 1 94 ? -14.466 -2.399 17.859 1.00 88.12 94 THR A C 1
ATOM 759 O O . THR A 1 94 ? -15.116 -2.528 18.900 1.00 88.12 94 THR A O 1
ATOM 762 N N . PHE A 1 95 ? -13.414 -1.580 17.795 1.00 88.94 95 PHE A N 1
ATOM 763 C CA . PHE A 1 95 ? -12.931 -0.810 18.938 1.00 88.94 95 PHE A CA 1
ATOM 764 C C . PHE A 1 95 ? -13.950 0.237 19.403 1.00 88.94 95 PHE A C 1
ATOM 766 O O . PHE A 1 95 ? -14.183 0.391 20.602 1.00 88.94 95 PHE A O 1
ATOM 773 N N . ARG A 1 96 ? -14.626 0.926 18.474 1.00 91.25 96 ARG A N 1
ATOM 774 C CA . ARG A 1 96 ? -15.694 1.884 18.799 1.00 91.25 96 ARG A CA 1
ATOM 775 C C . ARG A 1 96 ? -16.869 1.195 19.497 1.00 91.25 96 ARG A C 1
ATOM 777 O O . ARG A 1 96 ? -17.374 1.731 20.484 1.00 91.25 96 ARG A O 1
ATOM 784 N N . LEU A 1 97 ? -17.269 0.006 19.041 1.00 89.69 97 LEU A N 1
ATOM 785 C CA . LEU A 1 97 ? -18.296 -0.808 19.699 1.00 89.69 97 LEU A CA 1
ATOM 786 C C . LEU A 1 97 ? -17.860 -1.243 21.102 1.00 89.69 97 LEU A C 1
ATOM 788 O O . LEU A 1 97 ? -18.654 -1.175 22.042 1.00 89.69 97 LEU A O 1
ATOM 792 N N . PHE A 1 98 ? -16.595 -1.633 21.265 1.00 90.81 98 PHE A N 1
ATOM 793 C CA . PHE A 1 98 ? -16.039 -1.999 22.563 1.00 90.81 98 PHE A CA 1
ATOM 794 C C . PHE A 1 98 ? -16.032 -0.815 23.541 1.00 90.81 98 PHE A C 1
ATOM 796 O O . PHE A 1 98 ? -16.548 -0.933 24.652 1.00 90.81 98 PHE A O 1
ATOM 803 N N . LEU A 1 99 ? -15.555 0.359 23.114 1.00 90.94 99 LEU A N 1
ATOM 804 C CA . LEU A 1 99 ? -15.599 1.583 23.920 1.00 90.94 99 LEU A CA 1
ATOM 805 C C . LEU A 1 99 ? -17.032 1.996 24.274 1.00 90.94 99 LEU A C 1
ATOM 807 O O . LEU A 1 99 ? -17.289 2.435 25.396 1.00 90.94 99 LEU A O 1
ATOM 811 N N . PHE A 1 100 ? -17.977 1.845 23.342 1.00 90.94 100 PHE A N 1
ATOM 812 C CA . PHE A 1 100 ? -19.385 2.122 23.605 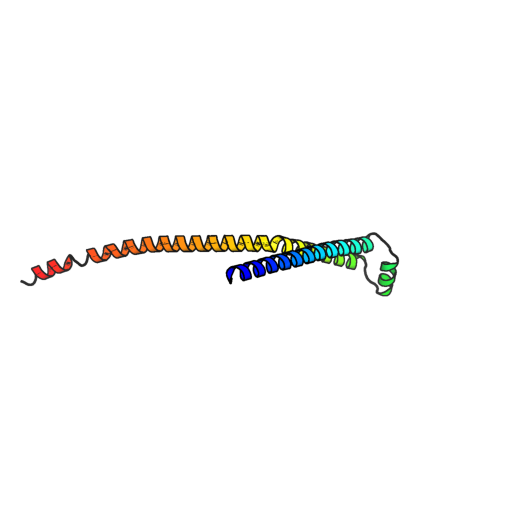1.00 90.94 100 PHE A CA 1
ATOM 813 C C . PHE A 1 100 ? -19.950 1.175 24.671 1.00 90.94 100 PHE A C 1
ATOM 815 O O . PHE A 1 100 ? -20.601 1.634 25.611 1.00 90.94 100 PHE A O 1
ATOM 822 N N . ARG A 1 101 ? -19.635 -0.126 24.592 1.00 91.00 101 ARG A N 1
ATOM 823 C CA . ARG A 1 101 ? -20.007 -1.112 25.619 1.00 91.00 101 ARG A CA 1
ATOM 824 C C . ARG A 1 101 ? -19.379 -0.794 26.972 1.00 91.00 101 ARG A C 1
ATOM 826 O O . ARG A 1 101 ? -20.091 -0.819 27.971 1.00 91.00 101 ARG A O 1
ATOM 833 N N . LEU A 1 102 ? -18.096 -0.431 27.017 1.00 91.06 102 LEU A N 1
ATOM 834 C CA . LEU A 1 102 ? -17.428 -0.029 28.258 1.00 91.06 102 LEU A CA 1
ATOM 835 C C . LEU A 1 102 ? -18.086 1.203 28.885 1.00 91.06 102 LEU A C 1
ATOM 837 O O . LEU A 1 102 ? -18.408 1.182 30.071 1.00 91.06 102 LEU A O 1
ATOM 841 N N . ARG A 1 103 ? -18.358 2.251 28.095 1.00 91.69 103 ARG A N 1
ATOM 842 C CA . ARG A 1 103 ? -19.065 3.451 28.573 1.00 91.69 103 ARG A CA 1
ATOM 843 C C . ARG A 1 103 ? -20.475 3.129 29.057 1.00 91.69 103 ARG A C 1
ATOM 845 O O . ARG A 1 103 ? -20.901 3.657 30.081 1.00 91.69 103 ARG A O 1
ATOM 852 N N . PHE A 1 104 ? -21.192 2.253 28.356 1.00 89.31 104 PHE A N 1
ATOM 853 C CA . PHE A 1 104 ? -22.521 1.813 28.766 1.00 89.31 104 PHE A CA 1
ATOM 854 C C . PHE A 1 104 ? -22.481 1.031 30.088 1.00 89.31 104 PHE A C 1
ATOM 856 O O . PHE A 1 104 ? -23.275 1.308 30.988 1.00 89.31 104 PHE A O 1
ATOM 863 N N . CYS A 1 105 ? -21.522 0.115 30.250 1.00 87.12 105 CYS A N 1
ATOM 864 C CA . CYS A 1 105 ? -21.298 -0.621 31.495 1.00 87.12 105 CYS A CA 1
ATOM 865 C C . CYS A 1 105 ? -20.911 0.310 32.650 1.00 87.12 105 CYS A C 1
ATOM 867 O O . CYS A 1 105 ? -21.499 0.210 33.727 1.00 87.12 105 CYS A O 1
ATOM 869 N N . ALA A 1 106 ? -20.000 1.260 32.418 1.00 88.94 106 ALA A N 1
ATOM 870 C CA . ALA A 1 106 ? -19.631 2.276 33.401 1.00 88.94 106 ALA A CA 1
ATOM 871 C C . ALA A 1 106 ? -20.858 3.094 33.832 1.00 88.94 106 ALA A C 1
ATOM 873 O O . ALA A 1 106 ? -21.142 3.204 35.023 1.00 88.94 106 ALA A O 1
ATOM 874 N N . ARG A 1 107 ? -21.672 3.561 32.874 1.00 86.81 107 ARG A N 1
ATOM 875 C CA . ARG A 1 107 ? -22.907 4.309 33.157 1.00 86.81 107 ARG A CA 1
ATOM 876 C C . ARG A 1 107 ? -23.932 3.474 33.930 1.00 86.81 107 ARG A C 1
ATOM 878 O O . ARG A 1 107 ? -24.572 3.991 34.845 1.00 86.81 107 ARG A O 1
ATOM 885 N N . ARG A 1 108 ? -24.076 2.183 33.605 1.00 83.81 108 ARG A N 1
ATOM 886 C CA . ARG A 1 108 ? -24.968 1.258 34.326 1.00 83.81 108 ARG A CA 1
ATOM 887 C C . ARG A 1 108 ? -24.490 1.018 35.759 1.00 83.81 108 ARG A C 1
ATOM 889 O O . ARG A 1 108 ? -25.326 0.970 36.659 1.00 83.81 108 ARG A O 1
ATOM 896 N N . ASN A 1 109 ? -23.180 0.911 35.977 1.00 81.44 109 ASN A N 1
ATOM 897 C CA . ASN A 1 109 ? -22.600 0.755 37.310 1.00 81.44 109 ASN A CA 1
ATOM 898 C C . ASN A 1 109 ? -22.764 2.031 38.149 1.00 81.44 109 ASN A C 1
ATOM 900 O O . ASN A 1 109 ? -23.253 1.937 39.271 1.00 81.44 109 ASN A O 1
ATOM 904 N N . CYS A 1 110 ? -22.505 3.222 37.594 1.00 77.88 110 CYS A N 1
ATOM 905 C CA . CYS A 1 110 ? -22.753 4.493 38.289 1.00 77.88 110 CYS A CA 1
ATOM 906 C C . CYS A 1 110 ? -24.225 4.653 38.702 1.00 77.88 110 CYS A C 1
ATOM 908 O O . CYS A 1 110 ? -24.514 5.062 39.825 1.00 77.88 110 CYS A O 1
ATOM 910 N N . ARG A 1 111 ? -25.173 4.262 37.835 1.00 74.81 111 ARG A N 1
ATOM 911 C CA . ARG A 1 111 ? -26.611 4.353 38.143 1.00 74.81 111 ARG A CA 1
ATOM 912 C C . ARG A 1 111 ? -27.028 3.452 39.313 1.00 74.81 111 ARG A C 1
ATOM 914 O O . ARG A 1 111 ? -27.947 3.808 40.042 1.00 74.81 111 ARG A O 1
ATOM 921 N N . LYS A 1 112 ? -26.354 2.311 39.514 1.00 72.88 112 LYS A N 1
ATOM 922 C CA . LYS A 1 112 ? -26.593 1.425 40.668 1.00 72.88 112 LYS A CA 1
ATOM 923 C C . LYS A 1 112 ? -26.050 2.001 41.980 1.00 72.88 112 LYS A C 1
ATOM 925 O O . LYS A 1 112 ? -26.633 1.729 43.023 1.00 72.88 112 LYS A O 1
ATOM 930 N N . VAL A 1 113 ? -24.969 2.785 41.932 1.00 69.75 113 VAL A N 1
ATOM 931 C CA . VAL A 1 113 ? -24.365 3.398 43.129 1.00 69.75 113 VAL A CA 1
ATOM 932 C C . VAL A 1 113 ? -25.215 4.567 43.633 1.00 69.75 113 VAL A C 1
ATOM 934 O O . VAL A 1 113 ? -25.564 4.59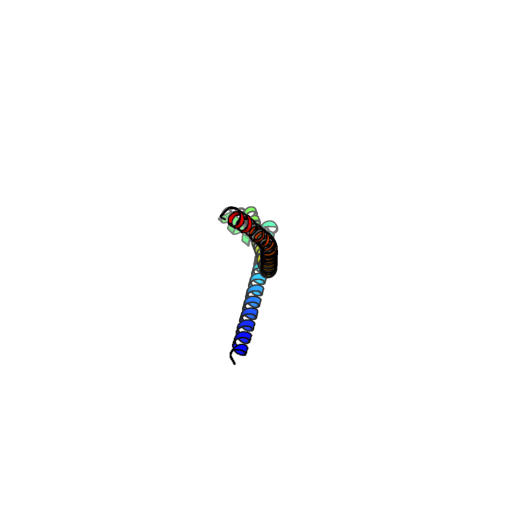2 44.809 1.00 69.75 113 VAL A O 1
ATOM 937 N N . VAL A 1 114 ? -25.651 5.468 42.743 1.00 63.38 114 VAL A N 1
ATOM 938 C CA . VAL A 1 114 ? -26.439 6.660 43.133 1.00 63.38 114 VAL A CA 1
ATOM 939 C C . VAL A 1 114 ? -27.779 6.289 43.782 1.00 63.38 114 VAL A C 1
ATOM 941 O O . VAL A 1 114 ? -28.223 6.949 44.718 1.00 63.38 114 VAL A O 1
ATOM 944 N N . LEU A 1 115 ? -28.413 5.192 43.350 1.00 57.88 115 LEU A N 1
ATOM 945 C CA . LEU A 1 115 ? -29.707 4.785 43.906 1.00 57.88 115 LEU A CA 1
ATOM 946 C C . LEU A 1 115 ? -29.615 4.248 45.347 1.00 57.88 115 LEU A C 1
ATOM 948 O O . LEU A 1 115 ? -30.637 4.157 46.027 1.00 57.88 115 LEU A O 1
ATOM 952 N N . A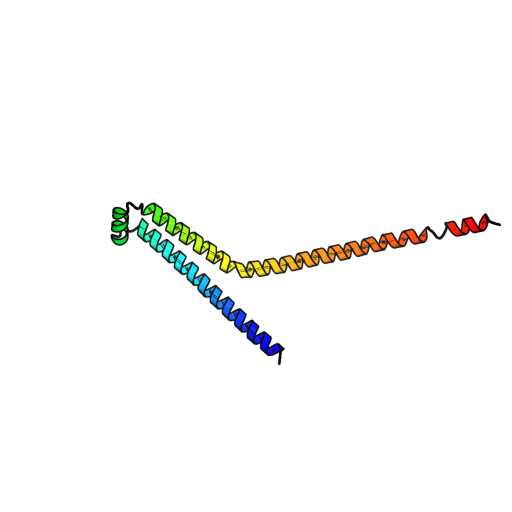RG A 1 116 ? -28.415 3.872 45.815 1.00 58.56 116 ARG A N 1
ATOM 953 C CA . ARG A 1 116 ? -28.221 3.353 47.176 1.00 58.56 116 ARG A CA 1
ATOM 954 C C . ARG A 1 116 ? -28.132 4.468 48.212 1.00 58.56 116 ARG A C 1
ATOM 956 O O . ARG A 1 116 ? -28.644 4.277 49.312 1.00 58.56 116 ARG A O 1
ATOM 963 N N . ASP A 1 117 ? -27.554 5.611 47.848 1.00 61.12 117 ASP A N 1
ATOM 964 C CA . ASP A 1 117 ? -27.445 6.747 48.765 1.00 61.12 117 ASP A CA 1
ATOM 965 C C . ASP A 1 117 ? -28.778 7.460 48.947 1.00 61.12 117 ASP A C 1
ATOM 967 O O . ASP A 1 117 ? -29.143 7.772 50.071 1.00 61.12 117 ASP A O 1
ATOM 971 N N . GLN A 1 118 ? -29.587 7.621 47.896 1.00 58.66 118 GLN A N 1
ATOM 972 C CA . GLN A 1 118 ? -30.842 8.367 48.037 1.00 58.66 118 GLN A CA 1
ATOM 973 C C . GLN A 1 118 ? -31.907 7.657 48.898 1.00 58.66 118 GLN A C 1
ATOM 975 O O . GLN A 1 118 ? -32.843 8.300 49.367 1.00 58.66 118 GLN A O 1
ATOM 980 N N . ARG A 1 119 ? -31.768 6.348 49.162 1.00 54.38 119 ARG A N 1
ATOM 981 C CA . ARG A 1 119 ? -32.682 5.618 50.063 1.00 54.38 119 ARG A CA 1
ATOM 982 C C . ARG A 1 119 ? -32.384 5.796 51.552 1.00 54.38 119 ARG A C 1
ATOM 984 O O . ARG A 1 119 ? -33.224 5.401 52.354 1.00 54.38 119 ARG A O 1
ATOM 991 N N . ARG A 1 120 ? -31.233 6.348 51.951 1.00 55.31 120 ARG A N 1
ATOM 992 C CA . ARG A 1 120 ? -30.918 6.540 53.380 1.00 55.31 120 ARG A CA 1
ATOM 993 C C . ARG A 1 120 ? -31.372 7.880 53.986 1.00 55.31 120 ARG A C 1
ATOM 995 O O . ARG A 1 120 ? -31.851 7.823 55.113 1.00 55.31 120 ARG A O 1
ATOM 1002 N N . PRO A 1 121 ? -31.321 9.045 53.307 1.00 53.28 121 PRO A N 1
ATOM 1003 C CA . PRO A 1 121 ? -31.655 10.314 53.953 1.00 53.28 121 PRO A CA 1
ATOM 1004 C C . PRO A 1 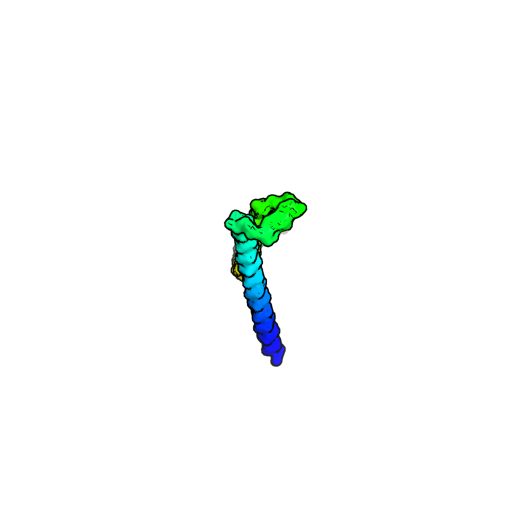121 ? -33.132 10.439 54.335 1.00 53.28 121 PRO A C 1
ATOM 1006 O O . PRO A 1 121 ? -33.447 11.075 55.333 1.00 53.28 121 PRO A O 1
ATOM 1009 N N . LEU A 1 122 ? -34.044 9.808 53.588 1.00 55.84 122 LEU A N 1
ATOM 1010 C CA . LEU A 1 122 ? -35.478 9.902 53.882 1.00 55.84 122 LEU A CA 1
ATOM 1011 C C . LEU A 1 122 ? -35.890 9.167 55.161 1.00 55.84 122 LEU A C 1
ATOM 1013 O O . LEU A 1 122 ? -36.944 9.471 55.696 1.00 55.84 122 LEU A O 1
ATOM 1017 N N . ARG A 1 123 ? -35.067 8.251 55.693 1.00 56.94 123 ARG A N 1
ATOM 1018 C CA . ARG A 1 123 ? -35.412 7.543 56.935 1.00 56.94 123 ARG A CA 1
ATOM 1019 C C . ARG A 1 123 ? -35.069 8.323 58.206 1.00 56.94 123 ARG A C 1
ATOM 1021 O O . ARG A 1 123 ? -35.522 7.932 59.269 1.00 56.94 123 ARG A O 1
ATOM 1028 N N . TRP A 1 124 ? -34.252 9.375 58.127 1.00 58.78 124 TRP A N 1
ATOM 1029 C CA . TRP A 1 124 ? -33.854 10.136 59.320 1.00 58.78 124 TRP A CA 1
ATOM 1030 C C . TRP A 1 124 ? -34.774 11.315 59.628 1.00 58.78 124 TRP A C 1
ATOM 1032 O O . TRP A 1 124 ? -34.876 11.703 60.781 1.00 58.78 124 TRP A O 1
ATOM 1042 N N . LYS A 1 125 ? -35.493 11.857 58.638 1.00 57.47 125 LYS A N 1
ATOM 1043 C CA . LYS A 1 125 ? -36.318 13.054 58.859 1.00 57.47 125 LYS A CA 1
ATOM 1044 C C . LYS A 1 125 ? -37.661 12.780 59.553 1.00 57.47 125 LYS A C 1
ATOM 1046 O O . LYS A 1 125 ? -38.361 13.721 59.892 1.00 57.47 125 LYS A O 1
ATOM 1051 N N . GLU A 1 126 ? -38.016 11.517 59.768 1.00 58.56 126 GLU A N 1
ATOM 1052 C CA . GLU A 1 126 ? -39.317 11.142 60.339 1.00 58.56 126 GLU A CA 1
ATOM 1053 C C . GLU A 1 126 ? -39.276 10.935 61.862 1.00 58.56 126 GLU A C 1
ATOM 1055 O O . GLU A 1 126 ? -40.320 10.793 62.480 1.00 58.56 126 GLU A O 1
ATOM 1060 N N . SER A 1 127 ? -38.095 10.960 62.495 1.00 57.47 127 SER A N 1
ATOM 1061 C CA . SER A 1 127 ? -37.991 10.825 63.959 1.00 57.47 127 SER A CA 1
ATOM 1062 C C . SER A 1 127 ? -38.007 12.152 64.718 1.00 57.47 127 SER A C 1
ATOM 1064 O O . SER A 1 127 ? -38.316 12.152 65.906 1.00 57.47 127 SER A O 1
ATOM 1066 N N . ASP A 1 128 ? -37.734 13.282 64.063 1.00 57.72 128 ASP A N 1
ATOM 1067 C CA . ASP A 1 128 ? -37.676 14.569 64.769 1.00 57.72 128 ASP A CA 1
ATOM 1068 C C . ASP A 1 128 ? -39.068 15.201 64.961 1.00 57.72 128 ASP A C 1
ATOM 1070 O O . ASP A 1 128 ? -39.254 15.994 65.882 1.00 57.72 128 ASP A O 1
ATOM 1074 N N . SER A 1 129 ? -40.077 14.819 64.163 1.00 61.59 129 SER A N 1
ATOM 1075 C CA . SER A 1 129 ? -41.430 15.381 64.303 1.00 61.59 129 SER A CA 1
ATOM 1076 C C . SER A 1 129 ? -42.225 14.800 65.474 1.00 61.59 129 SER A C 1
ATOM 1078 O O . SER A 1 129 ? -43.081 15.491 66.016 1.00 61.59 129 SER A O 1
ATOM 1080 N N . GLU A 1 130 ? -41.950 13.564 65.907 1.00 60.53 130 GLU A N 1
ATOM 1081 C CA . GLU A 1 130 ? -42.646 12.996 67.075 1.00 60.53 130 GLU A CA 1
ATOM 1082 C C . GLU A 1 130 ? -42.176 13.628 68.397 1.00 60.53 130 GLU A C 1
ATOM 1084 O O . GLU A 1 130 ? -42.941 13.703 69.358 1.00 60.53 130 GLU A O 1
ATOM 1089 N N . ILE A 1 131 ? -40.935 14.126 68.455 1.00 60.81 131 ILE A N 1
ATOM 1090 C CA . ILE A 1 131 ? -40.400 14.764 69.666 1.00 60.81 131 ILE A CA 1
ATOM 1091 C C . ILE A 1 131 ? -40.934 16.198 69.814 1.00 60.81 131 ILE A C 1
ATOM 1093 O O . ILE A 1 131 ? -41.235 16.611 70.934 1.00 60.81 131 ILE A O 1
ATOM 1097 N N . GLU A 1 132 ? -41.123 16.942 68.717 1.00 60.97 132 GLU A N 1
ATOM 1098 C CA . GLU A 1 132 ? -41.728 18.282 68.788 1.00 60.97 132 GLU A CA 1
ATOM 1099 C C . GLU A 1 132 ? -43.211 18.247 69.198 1.00 60.97 132 GLU A C 1
ATOM 1101 O O . GLU A 1 132 ? -43.643 19.117 69.956 1.00 60.97 132 GLU A O 1
ATOM 1106 N N . GLU A 1 133 ? -43.986 17.225 68.809 1.00 62.53 133 GLU A N 1
ATOM 1107 C CA . GLU A 1 133 ? -45.387 17.115 69.254 1.00 62.53 133 GLU A CA 1
ATOM 1108 C C . GLU A 1 133 ? -45.531 16.791 70.751 1.00 62.53 133 GLU A C 1
ATOM 1110 O O . GLU A 1 133 ? -46.512 17.214 71.368 1.00 62.53 133 GLU A O 1
ATOM 1115 N N . MET A 1 134 ? -44.564 16.105 71.374 1.00 62.31 134 MET A N 1
ATOM 1116 C CA . MET A 1 134 ? -44.628 15.810 72.815 1.00 62.31 134 MET A CA 1
ATOM 1117 C C . MET A 1 134 ? -44.178 16.965 73.720 1.00 62.31 134 MET A C 1
ATOM 1119 O O . MET A 1 134 ? -44.529 16.970 74.896 1.00 62.31 134 MET A O 1
ATOM 1123 N N . LEU A 1 135 ? -43.445 17.953 73.201 1.00 64.62 135 LEU A N 1
ATOM 1124 C CA . LEU A 1 135 ? -43.030 19.143 73.963 1.00 64.62 135 LEU A CA 1
ATOM 1125 C C . LEU A 1 135 ? -44.002 20.329 73.836 1.00 64.62 135 LEU A C 1
ATOM 1127 O O . LEU A 1 135 ? -43.873 21.298 74.581 1.00 64.62 135 LEU A O 1
ATOM 1131 N N . GLY A 1 136 ? -44.967 20.266 72.913 1.00 65.69 136 GLY A N 1
ATOM 1132 C CA . GLY A 1 136 ? -45.929 21.340 72.646 1.00 65.69 136 GLY A CA 1
ATOM 1133 C C . GLY A 1 136 ? -47.250 21.278 73.424 1.00 65.69 136 GLY A C 1
ATOM 1134 O O . GLY A 1 136 ? -48.157 22.047 73.100 1.00 65.69 136 GLY A O 1
ATOM 1135 N N . ARG A 1 137 ? -47.401 20.377 74.401 1.00 53.59 137 ARG A N 1
ATOM 1136 C CA . ARG A 1 137 ? -48.633 20.220 75.192 1.00 53.59 137 ARG A CA 1
ATOM 1137 C C . ARG A 1 137 ? -48.350 20.337 76.685 1.00 53.59 137 ARG A C 1
ATOM 1139 O O . ARG A 1 137 ? -49.191 20.961 77.367 1.00 53.59 137 ARG A O 1
#

Radius of gyration: 35.66 Å; chains: 1; bounding box: 75×26×99 Å

Secondary structure (DSSP, 8-state):
-HHHHHHHHHHHHHHHHHHHHHHHHHHHHHHHHHHHHHHHHHHH---HHHHHHHHHTT--HHHHHHHHHHHHHHHHHHHHHHHHHHHHHHHHHHHHHHHHHHHHHHHHHHHHHHHHHTTTGGGTTTSHHHHHHHH--

Foldseek 3Di:
DVVVVVVVVVVVVVVVLVVVLVVLLVVLVVLLVVLQVQLCCLVVPPPPVVVVVCVVVVNDSNVVSVVSNVSSVVSVVVSVCSVCVVVVVVVVVVVVVVVVVVVVVVVVVVVVVVVVVVVPPVVPVVVVVVVVVVVPD

Organism: Trypanosoma cruzi (strain CL Brener) (NCBI:txid353153)